Protein AF-A0ABD0NSZ2-F1 (afdb_monomer)

Secondary structure (DSSP, 8-state):
----S-----HHHHHH-EE-TTSSEE--HHHHHHHHTTS---EEEEEE-TTS-EEEEEES--

Mean predicted aligned error: 4.01 Å

Solvent-accessible surface area (backbone atoms only — not comparable to full-atom values): 3994 Å² total; per-residue (Å²): 137,86,79,85,62,85,80,92,65,56,72,68,46,50,38,66,28,49,74,38,98,92,68,60,61,44,83,12,50,54,58,53,47,62,58,33,72,76,53,92,32,65,45,73,50,80,47,70,48,99,86,72,50,75,49,74,49,77,37,80,71,85

pLDDT: mean 92.85, std 4.81, range [66.94, 97.69]

Foldseek 3Di:
DPPPDDPPDDPVCQQCKDDDPVDDIRNHPVVVCVVLVVDFDKDKDWDADPVRDIDIDIDRGD

Structure (mmCIF, N/CA/C/O backbone):
data_AF-A0ABD0NSZ2-F1
#
_entry.id   AF-A0ABD0NSZ2-F1
#
loop_
_atom_site.group_PDB
_atom_site.id
_atom_site.type_symbol
_atom_site.label_atom_id
_atom_site.label_alt_id
_atom_site.label_comp_id
_atom_site.label_asym_id
_atom_site.label_entity_id
_atom_site.label_seq_id
_atom_site.pdbx_PDB_ins_code
_atom_site.Cartn_x
_atom_site.Cartn_y
_atom_site.Cartn_z
_atom_site.occupancy
_atom_site.B_iso_or_equiv
_atom_site.auth_seq_id
_atom_site.auth_comp_id
_atom_site.auth_asym_id
_atom_site.auth_atom_id
_atom_site.pdbx_PDB_model_num
ATOM 1 N N . GLN A 1 1 ? 3.235 2.227 -15.425 1.00 66.94 1 GLN A N 1
ATOM 2 C CA . GLN A 1 1 ? 3.999 2.727 -14.260 1.00 66.94 1 GLN A CA 1
ATOM 3 C C . GLN A 1 1 ? 5.482 2.477 -14.509 1.00 66.94 1 GLN A C 1
ATOM 5 O O . GLN A 1 1 ? 5.787 1.555 -15.260 1.00 66.94 1 GLN A O 1
ATOM 10 N N . ASP A 1 2 ? 6.367 3.348 -14.014 1.00 79.94 2 ASP A N 1
ATOM 11 C CA . ASP A 1 2 ? 7.788 3.413 -14.400 1.00 79.94 2 ASP A CA 1
ATOM 12 C C . ASP A 1 2 ? 8.752 2.733 -13.409 1.00 79.94 2 ASP A C 1
ATOM 14 O O . ASP A 1 2 ? 9.937 2.604 -13.719 1.00 79.94 2 ASP A O 1
ATOM 18 N N . GLY A 1 3 ? 8.253 2.241 -12.266 1.00 82.75 3 GLY A N 1
ATOM 19 C CA . GLY A 1 3 ? 9.040 1.519 -11.264 1.00 82.75 3 GLY A CA 1
ATOM 20 C C . GLY A 1 3 ? 10.034 2.402 -10.512 1.00 82.75 3 GLY A C 1
ATOM 21 O O . GLY A 1 3 ? 11.062 1.910 -10.043 1.00 82.75 3 GLY A O 1
ATOM 22 N N . SER A 1 4 ? 9.777 3.709 -10.450 1.00 86.44 4 SER A N 1
ATOM 23 C CA . SER A 1 4 ? 10.678 4.696 -9.854 1.00 86.44 4 SER A CA 1
ATOM 24 C C . SER A 1 4 ? 10.661 4.701 -8.323 1.00 86.44 4 SER A C 1
ATOM 26 O O . SER A 1 4 ? 11.627 5.158 -7.702 1.00 86.44 4 SER A O 1
ATOM 28 N N . VAL A 1 5 ? 9.611 4.169 -7.690 1.00 87.81 5 VAL A N 1
ATOM 29 C CA . VAL A 1 5 ? 9.474 4.148 -6.232 1.00 87.81 5 VAL A CA 1
ATOM 30 C C . VAL A 1 5 ? 9.821 2.776 -5.667 1.00 87.81 5 VAL A C 1
ATOM 32 O O . VAL A 1 5 ? 9.258 1.749 -6.030 1.00 87.81 5 VAL A O 1
ATOM 35 N N . ASN A 1 6 ? 10.751 2.758 -4.710 1.00 90.25 6 ASN A N 1
ATOM 36 C CA . ASN A 1 6 ? 11.077 1.544 -3.969 1.00 90.25 6 ASN A CA 1
ATOM 37 C C . ASN A 1 6 ? 9.974 1.218 -2.945 1.00 90.25 6 ASN A C 1
ATOM 39 O O . ASN A 1 6 ? 9.700 2.043 -2.070 1.00 90.25 6 ASN A O 1
ATOM 43 N N . PHE A 1 7 ? 9.410 0.011 -3.030 1.00 93.44 7 PHE A N 1
ATOM 44 C CA . PHE A 1 7 ? 8.418 -0.536 -2.094 1.00 93.44 7 PHE A CA 1
ATOM 45 C C . PHE A 1 7 ? 9.024 -1.459 -1.017 1.00 93.44 7 PHE A C 1
ATOM 47 O O . PHE A 1 7 ? 8.320 -1.860 -0.091 1.00 93.44 7 PHE A O 1
ATOM 54 N N . ASP A 1 8 ? 10.319 -1.775 -1.067 1.00 95.31 8 ASP A N 1
ATOM 55 C CA . ASP A 1 8 ? 11.028 -2.428 0.040 1.00 95.31 8 ASP A CA 1
ATOM 56 C C . ASP A 1 8 ? 11.327 -1.394 1.137 1.00 95.31 8 ASP A C 1
ATOM 58 O O . ASP A 1 8 ? 12.346 -0.697 1.119 1.00 95.31 8 ASP A O 1
ATOM 62 N N . ARG A 1 9 ? 10.348 -1.211 2.029 1.00 94.19 9 ARG A N 1
ATOM 63 C CA . ARG A 1 9 ? 10.285 -0.135 3.025 1.00 94.19 9 ARG A CA 1
ATOM 64 C C . ARG A 1 9 ? 9.983 -0.673 4.414 1.00 94.19 9 ARG A C 1
ATOM 66 O O . ARG A 1 9 ? 9.401 -1.743 4.586 1.00 94.19 9 ARG A O 1
ATOM 73 N N . SER A 1 10 ? 10.355 0.103 5.426 1.00 97.31 10 SER A N 1
ATOM 74 C CA . SER A 1 10 ? 10.088 -0.240 6.820 1.00 97.31 10 SER A CA 1
ATOM 75 C C . SER A 1 10 ? 8.592 -0.195 7.152 1.00 97.31 10 SER A C 1
ATOM 77 O O . SER A 1 10 ? 7.803 0.497 6.508 1.00 97.31 10 SER A O 1
ATOM 79 N N . TRP A 1 11 ? 8.197 -0.875 8.234 1.00 96.50 11 TRP A N 1
ATOM 80 C CA . TRP A 1 11 ? 6.824 -0.805 8.749 1.00 96.50 11 TRP A CA 1
ATOM 81 C C . TRP A 1 11 ? 6.363 0.634 9.011 1.00 96.50 11 TRP A C 1
ATOM 83 O O . TRP A 1 11 ? 5.222 0.980 8.719 1.00 96.50 11 TRP A O 1
ATOM 93 N N . LYS A 1 12 ? 7.253 1.480 9.547 1.00 97.69 12 LYS A N 1
ATOM 94 C CA . LYS A 1 12 ? 6.938 2.881 9.837 1.00 97.69 12 LYS A CA 1
ATOM 95 C C . LYS A 1 12 ? 6.577 3.649 8.561 1.00 97.69 12 LYS A C 1
ATOM 97 O O . LYS A 1 12 ? 5.584 4.363 8.557 1.00 97.69 12 LYS A O 1
ATOM 102 N N . GLU A 1 13 ? 7.328 3.452 7.481 1.00 97.44 13 GLU A N 1
ATOM 103 C CA . GLU A 1 13 ? 7.034 4.083 6.188 1.00 97.44 13 GLU A CA 1
ATOM 104 C C . GLU A 1 13 ? 5.706 3.581 5.605 1.00 97.44 13 GLU A C 1
ATOM 106 O O . GLU A 1 13 ? 4.912 4.376 5.124 1.00 97.44 13 GLU A O 1
ATOM 111 N N . TYR A 1 14 ? 5.395 2.286 5.709 1.00 97.44 14 TYR A N 1
ATOM 112 C CA . TYR A 1 14 ? 4.083 1.769 5.294 1.00 97.44 14 TYR A CA 1
ATOM 113 C C . TYR A 1 14 ? 2.923 2.305 6.135 1.00 97.44 14 TYR A C 1
ATOM 115 O O . TYR A 1 14 ? 1.807 2.466 5.639 1.00 97.44 14 TYR A O 1
ATOM 123 N N . LYS A 1 15 ? 3.177 2.567 7.416 1.00 96.25 15 LYS A N 1
ATOM 124 C CA . LYS A 1 15 ? 2.204 3.143 8.336 1.00 96.25 15 LYS A CA 1
ATOM 125 C C . LYS A 1 15 ? 1.866 4.590 7.957 1.00 96.25 15 LYS A C 1
ATOM 127 O O . LYS A 1 15 ? 0.684 4.908 7.864 1.00 96.25 15 LYS A O 1
ATOM 132 N N . GLU A 1 16 ? 2.888 5.411 7.714 1.00 97.06 16 GLU A N 1
ATOM 133 C CA . GLU A 1 16 ? 2.770 6.848 7.408 1.00 97.06 16 GLU A CA 1
ATOM 134 C C . GLU A 1 16 ? 2.443 7.129 5.928 1.00 97.06 16 GLU A C 1
ATOM 136 O O . GLU A 1 16 ? 1.826 8.143 5.622 1.00 97.06 16 GLU A O 1
ATOM 141 N N . GLY A 1 17 ? 2.812 6.224 5.019 1.00 96.75 17 GLY A N 1
ATOM 142 C CA . GLY A 1 17 ? 2.722 6.423 3.574 1.00 96.75 17 GLY A CA 1
ATOM 143 C C . GLY A 1 17 ? 4.028 6.943 2.964 1.00 96.75 17 GLY A C 1
ATOM 144 O O . GLY A 1 17 ? 4.904 7.470 3.650 1.00 96.75 17 GLY A O 1
ATOM 145 N N . PHE A 1 18 ? 4.188 6.754 1.654 1.00 96.19 18 PHE A N 1
ATO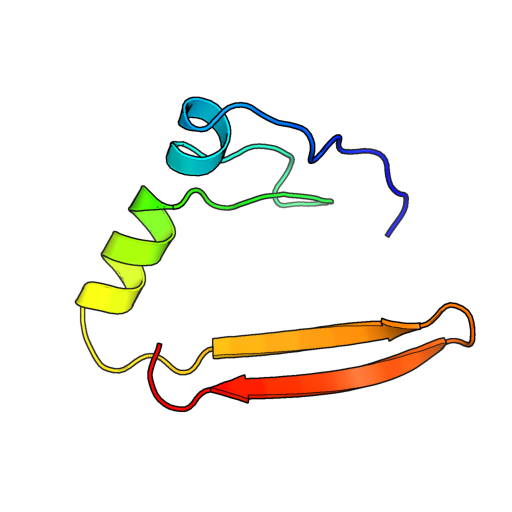M 146 C CA . PHE A 1 18 ? 5.368 7.192 0.899 1.00 96.19 18 PHE A CA 1
ATOM 147 C C . PHE A 1 18 ? 5.071 7.311 -0.600 1.00 96.19 18 PHE A C 1
ATOM 149 O O . PHE A 1 18 ? 4.070 6.791 -1.084 1.00 96.19 18 PHE A O 1
ATOM 156 N N . GLY A 1 19 ? 5.977 7.947 -1.347 1.00 93.81 19 GLY A N 1
ATOM 157 C CA . GLY A 1 19 ? 5.841 8.173 -2.789 1.00 93.81 19 GLY A CA 1
ATOM 158 C C . GLY A 1 19 ? 5.176 9.508 -3.118 1.00 93.81 19 GLY A C 1
ATOM 159 O O . GLY A 1 19 ? 5.166 10.416 -2.287 1.00 93.81 19 GLY A O 1
ATOM 160 N N . ASP A 1 20 ? 4.655 9.631 -4.336 1.00 91.56 20 ASP A N 1
ATOM 161 C CA . ASP A 1 20 ? 4.035 10.858 -4.845 1.00 91.56 20 ASP A CA 1
ATOM 162 C C . ASP A 1 20 ? 2.635 10.562 -5.403 1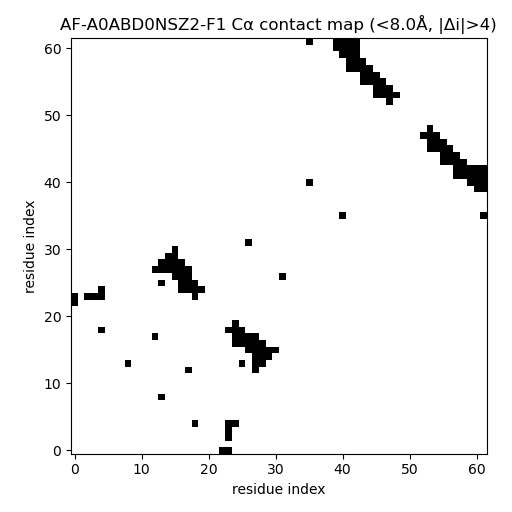.00 91.56 20 ASP A C 1
ATOM 164 O O . ASP A 1 20 ? 2.450 9.648 -6.207 1.00 91.56 20 ASP A O 1
ATOM 168 N N . LEU A 1 21 ? 1.641 11.351 -4.984 1.00 88.19 21 LEU A N 1
ATOM 169 C CA . LEU A 1 21 ? 0.240 11.213 -5.405 1.00 88.19 21 LEU A CA 1
ATOM 170 C C . LEU A 1 21 ? 0.044 11.330 -6.925 1.00 88.19 21 LEU A C 1
ATOM 172 O O . LEU A 1 21 ? -0.980 10.891 -7.448 1.00 88.19 21 LEU A O 1
ATOM 176 N N . HIS A 1 22 ? 0.995 11.936 -7.634 1.00 88.75 22 HIS A N 1
ATOM 177 C CA . HIS A 1 22 ? 0.988 12.062 -9.085 1.00 88.75 22 HIS A CA 1
ATOM 178 C C . HIS A 1 22 ? 1.686 10.894 -9.803 1.00 88.75 22 HIS A C 1
ATOM 180 O O . HIS A 1 22 ? 1.579 10.806 -11.028 1.00 88.75 22 HIS A O 1
ATOM 186 N N . THR A 1 23 ? 2.379 10.004 -9.081 1.00 88.81 23 THR A N 1
ATOM 187 C CA . THR A 1 23 ? 3.077 8.835 -9.643 1.00 88.81 23 THR A CA 1
ATOM 188 C C . THR A 1 23 ? 2.790 7.550 -8.845 1.00 88.81 23 THR A C 1
ATOM 190 O O . THR A 1 23 ? 1.640 7.122 -8.744 1.00 88.81 23 THR A O 1
ATOM 193 N N . GLU A 1 24 ? 3.823 6.868 -8.350 1.00 93.00 24 GLU A N 1
ATOM 194 C CA . GLU A 1 24 ? 3.727 5.675 -7.516 1.00 93.00 24 GLU A CA 1
ATOM 195 C C . GLU A 1 24 ? 3.719 6.102 -6.046 1.00 93.00 24 GLU A C 1
ATOM 197 O O . GLU A 1 24 ? 4.614 6.813 -5.582 1.00 93.00 24 GLU A O 1
ATOM 202 N N . TYR A 1 25 ? 2.711 5.668 -5.292 1.00 94.75 25 TYR A N 1
ATOM 203 C CA . TYR A 1 25 ? 2.616 5.978 -3.870 1.00 94.75 25 TYR A CA 1
ATOM 204 C C . TYR A 1 25 ? 1.882 4.898 -3.085 1.00 94.75 25 TYR A C 1
ATOM 206 O O . TYR A 1 25 ? 1.135 4.083 -3.629 1.00 94.75 25 TYR A O 1
ATOM 214 N N . TRP A 1 26 ? 2.086 4.938 -1.774 1.00 96.25 26 TRP A N 1
ATOM 215 C CA . TRP A 1 26 ? 1.303 4.236 -0.775 1.00 96.25 26 TRP A CA 1
ATOM 216 C C . TRP A 1 26 ? 0.691 5.263 0.175 1.00 96.25 26 TRP A C 1
ATOM 218 O O . TRP A 1 26 ? 1.419 6.057 0.769 1.00 96.25 26 TRP A O 1
ATOM 228 N N . LEU A 1 27 ? -0.638 5.256 0.323 1.00 96.12 27 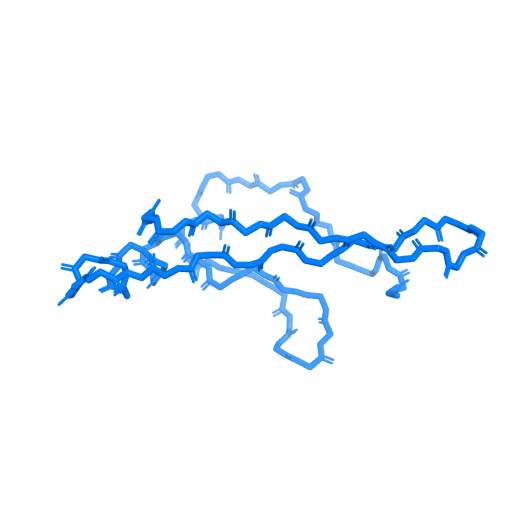LEU A N 1
ATOM 229 C CA . LEU A 1 27 ? -1.362 6.259 1.116 1.00 96.12 27 LEU A CA 1
ATOM 230 C C . LEU A 1 27 ? -0.962 6.255 2.599 1.00 96.12 27 LEU A C 1
ATOM 232 O O . LEU A 1 27 ? -1.001 7.301 3.232 1.00 96.12 27 LEU A O 1
ATOM 236 N N . GLY A 1 28 ? -0.590 5.093 3.138 1.00 97.25 28 GLY A N 1
ATOM 237 C CA . GLY A 1 28 ? -0.329 4.895 4.562 1.00 97.25 28 GLY A CA 1
ATOM 238 C C . GLY A 1 28 ? -1.424 4.066 5.228 1.00 97.25 28 GLY A C 1
ATOM 239 O O . GLY A 1 28 ? -2.617 4.305 5.039 1.00 97.25 28 GLY A O 1
ATOM 240 N N . ASN A 1 29 ? -1.022 3.063 6.007 1.00 96.31 29 ASN A N 1
ATOM 241 C CA . ASN A 1 29 ? -1.956 2.114 6.614 1.00 96.31 29 ASN A CA 1
ATOM 242 C C . ASN A 1 29 ? -2.885 2.768 7.644 1.00 96.31 29 ASN A C 1
ATOM 244 O O . ASN A 1 29 ? -4.037 2.355 7.737 1.00 96.31 29 ASN A O 1
ATOM 248 N N . GLU A 1 30 ? -2.417 3.771 8.399 1.00 96.62 30 GLU A N 1
ATOM 249 C CA . GLU A 1 30 ? -3.296 4.507 9.325 1.00 96.62 30 GLU A CA 1
ATOM 250 C C . GLU A 1 30 ? -4.394 5.243 8.560 1.00 96.62 30 GLU A C 1
ATOM 252 O O . GLU A 1 30 ? -5.564 5.089 8.881 1.00 96.62 30 GLU A O 1
ATOM 257 N N . HIS A 1 31 ? -4.042 5.938 7.479 1.00 94.00 31 HIS A N 1
ATOM 258 C CA . HIS A 1 31 ? -5.019 6.637 6.648 1.00 94.00 31 HIS A CA 1
ATOM 259 C C . HIS A 1 31 ? -6.020 5.686 5.984 1.00 94.00 31 HIS A C 1
ATOM 261 O O . HIS A 1 31 ? -7.211 5.982 5.940 1.00 94.00 31 HIS A O 1
ATOM 267 N N . ILE A 1 32 ? -5.559 4.533 5.491 1.00 94.88 32 ILE A N 1
ATOM 268 C CA . ILE A 1 32 ? -6.446 3.510 4.920 1.00 94.88 32 ILE A CA 1
ATOM 269 C C . ILE A 1 32 ? -7.400 2.979 5.996 1.00 94.88 32 ILE A C 1
ATOM 271 O O . ILE A 1 32 ? -8.5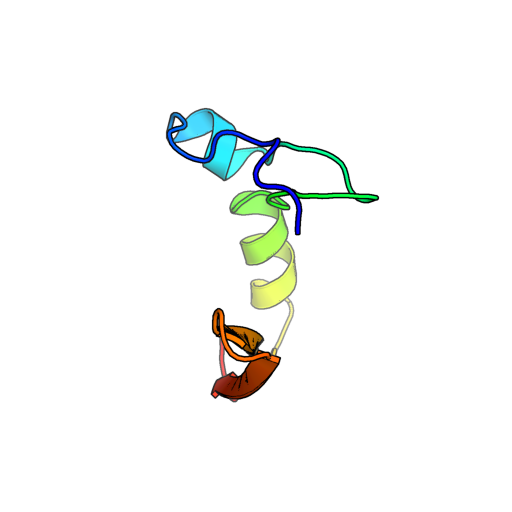97 2.890 5.743 1.00 94.88 32 ILE A O 1
ATOM 275 N N . HIS A 1 33 ? -6.894 2.671 7.193 1.00 94.12 33 HIS A N 1
ATOM 276 C CA . HIS A 1 33 ? -7.712 2.179 8.300 1.00 94.12 33 HIS A CA 1
ATOM 277 C C . HIS A 1 33 ? -8.734 3.214 8.785 1.00 94.12 33 HIS A C 1
ATOM 279 O O . HIS A 1 33 ? -9.898 2.883 9.014 1.00 94.12 33 HIS A O 1
ATOM 285 N N . ASP A 1 34 ? -8.326 4.476 8.905 1.00 94.81 34 ASP A N 1
ATOM 286 C CA . ASP A 1 34 ? -9.217 5.570 9.281 1.00 94.81 34 ASP A CA 1
ATOM 287 C C . ASP A 1 34 ? -10.343 5.730 8.257 1.00 94.81 34 ASP A C 1
ATOM 289 O O . ASP A 1 34 ? -11.480 5.981 8.641 1.00 94.81 34 ASP A O 1
ATOM 293 N N . LEU A 1 35 ? -10.063 5.554 6.961 1.00 93.06 35 LEU A N 1
ATOM 294 C CA . LEU A 1 35 ? -11.087 5.578 5.916 1.00 93.06 35 LEU A CA 1
ATOM 295 C C . LEU A 1 35 ? -12.029 4.376 6.017 1.00 93.06 35 LEU A C 1
ATOM 297 O O . LEU A 1 35 ? -13.240 4.570 6.060 1.00 93.06 35 LEU A O 1
ATOM 301 N N . THR A 1 36 ? -11.504 3.151 6.079 1.00 93.19 36 THR A N 1
ATOM 302 C CA . THR A 1 36 ? -12.338 1.939 6.014 1.00 93.19 36 THR A CA 1
ATOM 303 C C . THR A 1 36 ? -13.117 1.668 7.296 1.00 93.19 36 THR A C 1
ATOM 305 O O . THR A 1 36 ? -14.155 1.021 7.257 1.00 93.19 36 THR A O 1
ATOM 308 N N . SER A 1 37 ? -12.688 2.210 8.436 1.00 92.06 37 SER A N 1
ATOM 309 C CA . SER A 1 37 ? -13.409 2.080 9.710 1.00 92.06 37 SER A CA 1
ATOM 310 C C . SER A 1 37 ? -14.653 2.972 9.827 1.00 92.06 37 SER A C 1
ATOM 312 O O . SER A 1 37 ? -15.460 2.777 10.737 1.00 92.06 37 SER A O 1
ATOM 314 N N . GLN A 1 38 ? -14.843 3.936 8.918 1.00 92.69 38 GLN A N 1
ATOM 315 C CA . GLN A 1 38 ? -15.982 4.864 8.953 1.00 92.69 38 GLN A CA 1
ATOM 316 C C . GLN A 1 38 ? -17.299 4.250 8.452 1.00 92.69 38 GLN A C 1
ATOM 318 O O . GLN A 1 38 ? -18.362 4.839 8.657 1.00 92.69 38 GLN A O 1
ATOM 323 N N . GLY A 1 39 ? -17.258 3.087 7.801 1.00 90.56 39 GLY A N 1
ATOM 324 C CA . GLY A 1 39 ? -18.442 2.438 7.249 1.00 90.56 39 GLY A CA 1
ATOM 325 C C . GLY A 1 39 ? -18.092 1.267 6.341 1.00 90.56 39 GLY A C 1
ATOM 326 O O . GLY A 1 39 ? -16.987 0.743 6.388 1.00 90.56 39 GLY A O 1
ATOM 327 N N . ASP A 1 40 ? -19.034 0.868 5.493 1.00 91.88 40 ASP A N 1
ATOM 328 C CA . ASP A 1 40 ? -18.815 -0.226 4.551 1.00 91.88 40 ASP A CA 1
ATOM 329 C C . ASP A 1 40 ? -18.137 0.292 3.277 1.00 91.88 40 ASP A C 1
ATOM 331 O O . ASP A 1 40 ? -18.746 1.008 2.475 1.00 91.88 40 ASP A O 1
ATOM 335 N N . TYR A 1 41 ? -16.876 -0.093 3.073 1.00 92.81 41 TYR A N 1
ATOM 336 C CA . TYR A 1 41 ? -16.111 0.244 1.875 1.00 92.81 41 TYR A CA 1
ATOM 337 C C . TYR A 1 41 ? -15.883 -0.985 0.994 1.00 92.81 41 TYR A C 1
ATOM 339 O O . TYR A 1 41 ? -15.637 -2.096 1.457 1.00 92.81 41 TYR A O 1
ATOM 347 N N . THR A 1 42 ? -15.952 -0.766 -0.320 1.00 93.06 42 THR A N 1
ATOM 348 C CA . THR A 1 42 ? -15.562 -1.751 -1.332 1.00 93.06 42 THR A CA 1
ATOM 349 C C . THR A 1 42 ?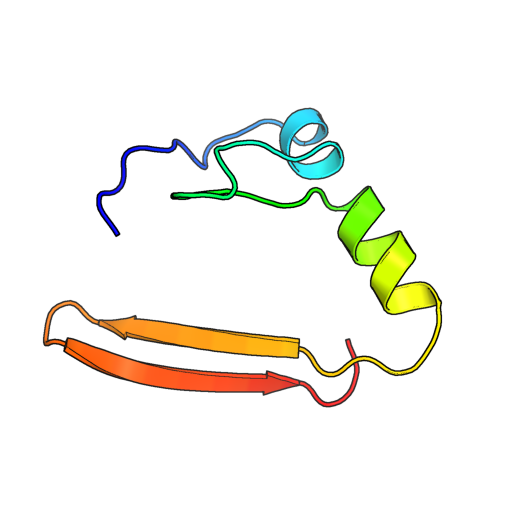 -14.164 -1.419 -1.836 1.00 93.06 42 THR A C 1
ATOM 351 O O . THR A 1 42 ? -13.920 -0.308 -2.307 1.00 93.06 42 THR A O 1
ATOM 354 N N . LEU A 1 43 ? -13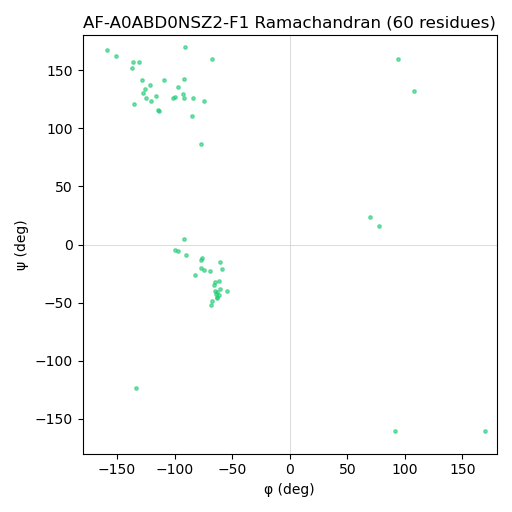.261 -2.396 -1.801 1.00 94.12 43 LEU A N 1
ATOM 355 C CA . LEU A 1 43 ? -11.931 -2.274 -2.389 1.00 94.12 43 LEU A CA 1
ATOM 356 C C . LEU A 1 43 ? -11.943 -2.804 -3.823 1.00 94.12 43 LEU A C 1
ATOM 358 O O . LEU A 1 43 ? -12.355 -3.938 -4.072 1.00 94.12 43 LEU A O 1
ATOM 362 N N . ARG A 1 44 ? -11.425 -2.010 -4.762 1.00 96.00 44 ARG A N 1
ATOM 363 C CA . ARG A 1 44 ? -11.138 -2.437 -6.134 1.00 96.00 44 ARG A CA 1
ATOM 364 C C . ARG A 1 44 ? -9.639 -2.355 -6.391 1.00 96.00 44 ARG A C 1
ATOM 366 O O . ARG A 1 44 ? -9.037 -1.306 -6.193 1.00 96.00 44 ARG A O 1
ATOM 373 N N . VAL A 1 45 ? -9.066 -3.453 -6.870 1.00 95.38 45 VAL A N 1
ATOM 374 C CA . VAL A 1 45 ? -7.663 -3.541 -7.284 1.00 95.38 45 VAL A CA 1
ATOM 375 C C . VAL A 1 45 ? -7.627 -3.793 -8.783 1.00 95.38 45 VAL A C 1
ATOM 377 O O . VAL A 1 45 ? -8.091 -4.840 -9.235 1.00 95.38 45 VAL A O 1
ATOM 380 N N . ASP A 1 46 ? -7.090 -2.846 -9.546 1.00 95.12 46 ASP A N 1
ATOM 381 C CA . ASP A 1 46 ? -6.854 -2.982 -10.984 1.00 95.12 46 ASP A CA 1
ATOM 382 C C . ASP A 1 46 ? -5.396 -3.405 -11.235 1.00 95.12 46 ASP A C 1
ATOM 384 O O . ASP A 1 46 ? -4.466 -2.891 -10.616 1.00 95.12 46 ASP A O 1
ATOM 388 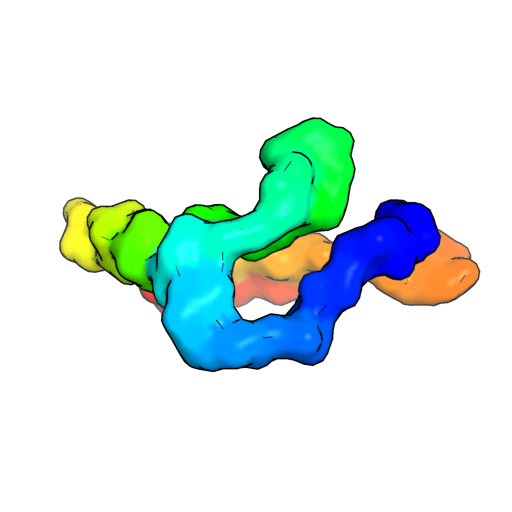N N . LEU A 1 47 ? -5.200 -4.374 -12.129 1.00 92.69 47 LEU A N 1
ATOM 389 C CA . LEU A 1 47 ? -3.909 -4.963 -12.483 1.00 92.69 47 LEU A CA 1
ATOM 390 C C . LEU A 1 47 ? -3.739 -4.941 -14.002 1.00 92.69 47 LEU A C 1
ATOM 392 O O . LEU A 1 47 ? -4.684 -5.231 -14.737 1.00 92.69 47 LEU A O 1
ATOM 396 N N . GLU A 1 48 ? -2.526 -4.675 -14.468 1.00 94.06 48 GLU A N 1
ATOM 397 C CA . GLU A 1 48 ? -2.131 -4.765 -15.874 1.00 94.06 48 GLU A CA 1
ATOM 398 C C . GLU A 1 48 ? -0.909 -5.681 -15.984 1.00 94.06 48 GLU A C 1
ATOM 400 O O . GLU A 1 48 ? 0.019 -5.577 -15.181 1.00 94.06 48 GLU A O 1
ATOM 405 N N . ASP A 1 49 ? -0.921 -6.615 -16.937 1.00 90.88 49 ASP A N 1
ATOM 406 C CA . ASP A 1 49 ? 0.251 -7.439 -17.231 1.00 90.88 49 ASP A CA 1
ATOM 407 C C . ASP A 1 49 ? 1.143 -6.824 -18.320 1.00 90.88 49 ASP A C 1
ATOM 409 O O . ASP A 1 49 ? 0.766 -5.891 -19.023 1.00 90.88 49 ASP A O 1
ATOM 413 N N . TRP A 1 50 ? 2.338 -7.389 -18.503 1.00 89.75 50 TRP A N 1
ATOM 414 C CA . TRP A 1 50 ? 3.314 -6.925 -19.497 1.00 89.75 50 TRP A CA 1
ATOM 415 C C . TRP A 1 50 ? 2.820 -6.988 -20.952 1.00 89.75 50 TRP A C 1
ATOM 417 O O . TRP A 1 50 ? 3.444 -6.399 -21.830 1.00 89.75 50 TRP A O 1
ATOM 427 N N . SER A 1 51 ? 1.733 -7.720 -21.227 1.00 93.88 51 SER A N 1
ATOM 428 C CA . SER A 1 51 ? 1.094 -7.788 -22.547 1.00 93.88 51 SER A CA 1
ATOM 429 C C . SER A 1 51 ? -0.027 -6.756 -22.729 1.00 93.88 51 SER A C 1
ATOM 431 O O . SER A 1 51 ? -0.697 -6.763 -23.761 1.00 93.88 51 SER A O 1
ATOM 433 N N . GLY A 1 52 ? -0.231 -5.876 -21.742 1.00 92.12 52 GLY A N 1
ATOM 434 C CA . GLY A 1 52 ? -1.288 -4.865 -21.724 1.00 92.12 52 GLY A CA 1
ATOM 435 C C . GLY A 1 52 ? -2.665 -5.430 -21.370 1.00 92.12 52 GLY A C 1
ATOM 436 O O . GLY A 1 52 ? -3.688 -4.797 -21.632 1.00 92.12 52 GLY A O 1
ATOM 437 N N . LYS A 1 53 ? -2.746 -6.64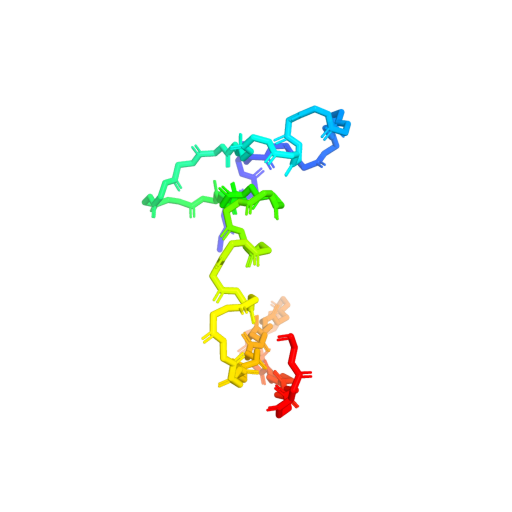8 -20.817 1.00 94.81 53 LYS A N 1
ATOM 438 C CA . LYS A 1 53 ? -4.030 -7.221 -20.407 1.00 94.81 53 LYS A CA 1
ATOM 439 C C . LYS A 1 53 ? -4.392 -6.729 -19.014 1.00 94.81 53 LYS A C 1
ATOM 441 O O . LYS A 1 53 ?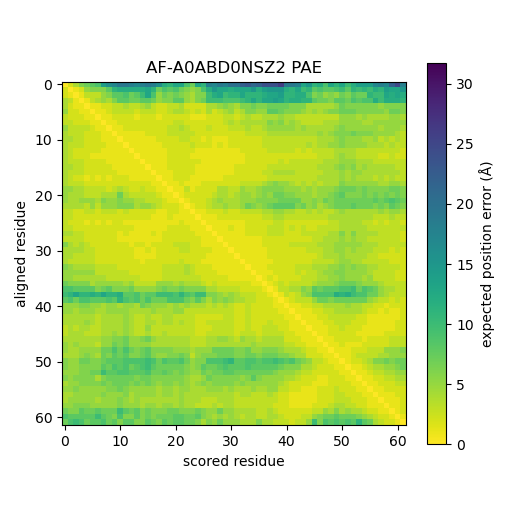 -3.668 -6.962 -18.049 1.00 94.81 53 LYS A O 1
ATOM 446 N N . HIS A 1 54 ? -5.585 -6.156 -18.906 1.00 95.25 54 HIS A N 1
ATOM 447 C CA . HIS A 1 54 ? -6.127 -5.687 -17.639 1.00 95.25 54 HIS A CA 1
ATOM 448 C C . HIS A 1 54 ? -6.969 -6.759 -16.936 1.00 95.25 54 HIS A C 1
ATOM 450 O O . HIS A 1 54 ? -7.726 -7.508 -17.565 1.00 95.25 54 HIS A O 1
ATOM 456 N N . LYS A 1 55 ? -6.869 -6.811 -15.610 1.00 95.44 55 LYS A N 1
ATOM 457 C CA . LYS A 1 55 ? -7.739 -7.580 -14.712 1.00 95.44 55 LYS A CA 1
ATOM 458 C C . LYS A 1 55 ? -8.104 -6.718 -13.511 1.00 95.44 55 LYS A C 1
ATOM 460 O O . LYS A 1 55 ? -7.371 -5.800 -13.172 1.00 95.44 55 LYS A O 1
ATOM 465 N N . HIS A 1 56 ? -9.207 -7.041 -12.849 1.00 95.19 56 HIS A N 1
ATOM 466 C CA . HIS A 1 56 ? -9.567 -6.395 -11.594 1.00 95.19 56 HIS A CA 1
ATOM 467 C C . HIS A 1 56 ? -10.075 -7.411 -10.573 1.00 95.19 56 HIS A C 1
ATOM 469 O O . HIS A 1 56 ? -10.632 -8.448 -10.940 1.00 95.19 56 HIS A O 1
ATOM 475 N N . ALA A 1 57 ? -9.886 -7.095 -9.297 1.00 95.12 57 ALA A N 1
ATOM 476 C CA . ALA A 1 57 ? -10.477 -7.789 -8.163 1.00 95.12 57 ALA A CA 1
ATOM 477 C C . ALA A 1 57 ? -11.304 -6.791 -7.348 1.00 95.12 57 ALA A C 1
ATOM 479 O O . ALA A 1 57 ? -10.878 -5.656 -7.141 1.00 95.12 57 ALA A O 1
ATOM 480 N N . VAL A 1 58 ? -12.493 -7.207 -6.913 1.00 96.12 58 VAL A N 1
ATOM 481 C CA . VAL A 1 58 ? -13.410 -6.381 -6.120 1.00 96.12 58 VAL A CA 1
ATOM 482 C C . VAL A 1 58 ? -13.753 -7.129 -4.841 1.00 96.12 58 VAL A C 1
ATOM 484 O O . VAL A 1 58 ? -14.218 -8.267 -4.895 1.00 96.12 58 VAL A O 1
ATOM 487 N N . TYR A 1 59 ? -13.549 -6.473 -3.704 1.00 93.31 59 TYR A N 1
ATOM 488 C CA . TYR A 1 59 ? -13.893 -6.961 -2.374 1.00 93.31 59 TYR A CA 1
ATOM 489 C C . TYR A 1 59 ? -15.001 -6.079 -1.817 1.00 93.31 59 TYR A C 1
ATOM 491 O O . TYR A 1 59 ? -14.796 -4.888 -1.615 1.00 93.31 59 TYR A O 1
ATOM 499 N N . GLN A 1 60 ? -16.184 -6.656 -1.604 1.00 91.31 60 GLN A N 1
ATOM 500 C CA . GLN A 1 60 ? -17.381 -5.902 -1.212 1.00 91.31 60 GLN A CA 1
ATOM 501 C C . GLN A 1 60 ? -17.311 -5.328 0.210 1.00 91.31 60 GLN A C 1
ATOM 503 O O . GLN A 1 60 ? -18.014 -4.368 0.501 1.00 91.31 60 GLN A O 1
ATOM 508 N N . SER A 1 61 ? -16.474 -5.913 1.068 1.00 90.38 61 SER A N 1
ATOM 509 C CA . SER A 1 61 ? -16.219 -5.473 2.438 1.00 90.38 61 SER A CA 1
ATOM 510 C C . SER A 1 61 ? -14.709 -5.514 2.670 1.00 90.38 61 SER A C 1
ATOM 512 O O . SER A 1 61 ? -14.091 -6.564 2.455 1.00 90.38 61 SER A O 1
ATOM 514 N N . PHE A 1 62 ? -14.132 -4.362 3.017 1.00 87.50 62 PHE A N 1
ATOM 515 C CA . PHE A 1 62 ? -12.703 -4.141 3.234 1.00 87.50 62 PHE A CA 1
ATOM 516 C C . PHE A 1 62 ? -12.471 -3.197 4.415 1.00 87.50 62 PHE A C 1
ATOM 518 O O . PHE A 1 62 ? -13.180 -2.169 4.472 1.00 87.50 62 PHE A O 1
#

Sequence (62 aa):
QDGSVNFDRSWKEYKEGFGDLHTEYWLGNEHIHDLTSQGDYTLRVDLEDWSGKHKHAVYQSF

Radius of gyration: 13.72 Å; Cα contacts (8 Å, |Δi|>4): 70; chains: 1; bounding box: 30×20×32 Å

Organism: Cirrhinus mrigala (NCBI:txid683832)

InterPro domains:
  IPR002181 Fibrinogen, alpha/beta/gamma chain, C-terminal globular domain [PF00147] (1-62)
  IPR002181 Fibrinogen, alpha/beta/gamma chain, C-terminal globular domain [PS51406] (1-62)
  IPR014716 Fibrinogen, alpha/beta/gamma chain, C-terminal globular, subdomain 1 [G3DSA:3.90.215.10] (1-62)
  IPR036056 Fibrinogen-like, C-terminal [SSF56496] (2-62)
  IPR037579 Fibrinogen/angiopoietin-like [PTHR47221] (1-62)

Nearest PDB structures (foldseek):
  2wnp-assembly1_F  TM=9.823E-01  e=1.263E-05  Homo sapiens
  2jhm-assembly1_F  TM=9.830E-01  e=1.646E-05  Homo sapiens
  8vgp-assembly1_A  TM=9.844E-01  e=3.189E-05  Homo sapiens
  1z3u-assembly4_D  TM=9.717E-01  e=5.066E-05  Homo sapiens
  6u73-assembly1_A  TM=9.479E-01  e=1.901E-04  Homo sapiens